Protein AF-A0A7S2D6M0-F1 (afdb_monomer_lite)

Structure (mmCIF, N/CA/C/O backbone):
data_AF-A0A7S2D6M0-F1
#
_entry.id   AF-A0A7S2D6M0-F1
#
loop_
_atom_site.group_PDB
_atom_site.id
_atom_site.type_symbol
_atom_site.label_atom_id
_atom_site.label_alt_id
_atom_site.label_comp_id
_atom_site.label_asym_id
_atom_site.label_entity_id
_atom_site.label_seq_id
_atom_site.pdbx_PDB_ins_code
_atom_site.Cartn_x
_atom_site.Cartn_y
_atom_site.Cartn_z
_atom_site.occupancy
_atom_site.B_iso_or_equiv
_atom_site.auth_seq_id
_atom_site.auth_comp_id
_atom_site.auth_asym_id
_atom_site.auth_atom_id
_atom_site.pdbx_PDB_model_num
ATOM 1 N N . VAL A 1 1 ? -6.792 -0.858 10.163 1.00 93.75 1 VAL A N 1
ATOM 2 C CA . VAL A 1 1 ? -6.101 -0.594 8.885 1.00 93.75 1 VAL A CA 1
ATOM 3 C C . VAL A 1 1 ? -4.799 0.081 9.226 1.00 93.75 1 VAL A C 1
ATOM 5 O O . VAL A 1 1 ? -4.820 1.117 9.888 1.00 93.75 1 VAL A O 1
ATOM 8 N N . GLY A 1 2 ? -3.689 -0.556 8.880 1.00 95.31 2 GLY A N 1
ATOM 9 C CA . GLY A 1 2 ? -2.364 -0.013 9.145 1.00 95.31 2 GLY A CA 1
ATOM 10 C C . GLY A 1 2 ? -1.979 1.046 8.118 1.00 95.31 2 GLY A C 1
ATOM 11 O O . GLY A 1 2 ? -2.491 1.047 7.005 1.00 95.31 2 GLY A O 1
ATOM 12 N N . PHE A 1 3 ? -1.081 1.947 8.491 1.00 94.38 3 PHE A N 1
ATOM 13 C CA . PHE A 1 3 ? -0.338 2.790 7.562 1.00 94.38 3 PHE A CA 1
ATOM 14 C C . PHE A 1 3 ? 1.136 2.735 7.963 1.00 94.38 3 PHE A C 1
ATOM 16 O O . PHE A 1 3 ? 1.528 3.276 9.001 1.00 94.38 3 PHE A O 1
ATOM 23 N N . MET A 1 4 ? 1.959 2.068 7.153 1.00 92.44 4 MET A N 1
ATOM 24 C CA . MET A 1 4 ? 3.391 1.956 7.416 1.00 92.44 4 MET A CA 1
ATOM 25 C C . MET A 1 4 ? 4.133 3.194 6.903 1.00 92.44 4 MET A C 1
ATOM 27 O O . MET A 1 4 ? 4.376 3.374 5.706 1.00 92.44 4 MET A O 1
ATOM 31 N N . GLY A 1 5 ? 4.517 4.064 7.829 1.00 88.44 5 GLY A N 1
ATOM 32 C CA . GLY A 1 5 ? 5.241 5.285 7.527 1.00 88.44 5 GLY A CA 1
ATOM 33 C C . GLY A 1 5 ? 4.850 6.438 8.431 1.00 88.44 5 GLY A C 1
ATOM 34 O O . GLY A 1 5 ? 4.045 6.324 9.353 1.00 88.44 5 GLY A O 1
ATOM 35 N N . SER A 1 6 ? 5.450 7.590 8.157 1.00 87.19 6 SER A N 1
ATOM 36 C CA . SER A 1 6 ? 5.159 8.798 8.908 1.00 87.19 6 SER A CA 1
ATOM 37 C C . SER A 1 6 ? 4.080 9.644 8.241 1.00 87.19 6 SER A C 1
ATOM 39 O O . SER A 1 6 ? 4.094 9.828 7.025 1.00 87.19 6 SER A O 1
ATOM 41 N N . THR A 1 7 ? 3.169 10.179 9.051 1.00 88.75 7 THR A N 1
ATOM 42 C CA . THR A 1 7 ? 2.060 11.033 8.611 1.00 88.75 7 THR A CA 1
ATOM 43 C C . THR A 1 7 ? 2.418 12.522 8.584 1.00 88.75 7 THR A C 1
ATOM 45 O O . THR A 1 7 ? 1.693 13.294 7.978 1.00 88.75 7 THR A O 1
ATOM 48 N N . HIS A 1 8 ? 3.548 12.945 9.166 1.00 85.50 8 HIS A N 1
ATOM 49 C CA . HIS A 1 8 ? 3.907 14.371 9.296 1.00 85.50 8 HIS A CA 1
ATOM 50 C C . HIS A 1 8 ? 4.099 15.125 7.968 1.00 85.50 8 HIS A C 1
ATOM 52 O O . HIS A 1 8 ? 3.976 16.342 7.944 1.00 85.50 8 HIS A O 1
ATOM 58 N N . LEU A 1 9 ? 4.414 14.418 6.877 1.00 82.38 9 LEU A N 1
ATOM 59 C CA . LEU A 1 9 ? 4.552 14.997 5.531 1.00 82.38 9 LEU A CA 1
ATOM 60 C C . LEU A 1 9 ? 3.282 14.829 4.690 1.00 82.38 9 LEU A C 1
ATOM 62 O O . LEU A 1 9 ? 3.336 14.984 3.471 1.00 82.38 9 LEU A O 1
ATOM 66 N N . ARG A 1 10 ? 2.171 14.415 5.306 1.00 84.31 10 ARG A N 1
ATOM 67 C CA . ARG A 1 10 ? 0.899 14.215 4.613 1.00 84.31 10 ARG A CA 1
ATOM 68 C C . ARG A 1 10 ? 0.015 15.451 4.795 1.00 84.31 10 ARG A C 1
ATOM 70 O O . ARG A 1 10 ? 0.084 16.074 5.855 1.00 84.31 10 ARG A O 1
ATOM 77 N N . PRO A 1 11 ? -0.806 15.804 3.793 1.00 83.06 11 PRO A N 1
ATOM 78 C CA . PRO A 1 11 ? -1.744 16.916 3.916 1.00 83.06 11 PRO A CA 1
ATOM 79 C C . PRO A 1 11 ? -2.668 16.725 5.125 1.00 83.06 11 PRO A C 1
ATOM 81 O O . PRO A 1 11 ? -3.227 15.641 5.308 1.00 83.06 11 PRO A O 1
ATOM 84 N N . SER A 1 12 ? -2.835 17.761 5.952 1.00 86.12 12 SER A N 1
ATOM 85 C CA . SER A 1 12 ? -3.625 17.675 7.189 1.00 86.12 12 SER A CA 1
ATOM 86 C C . SE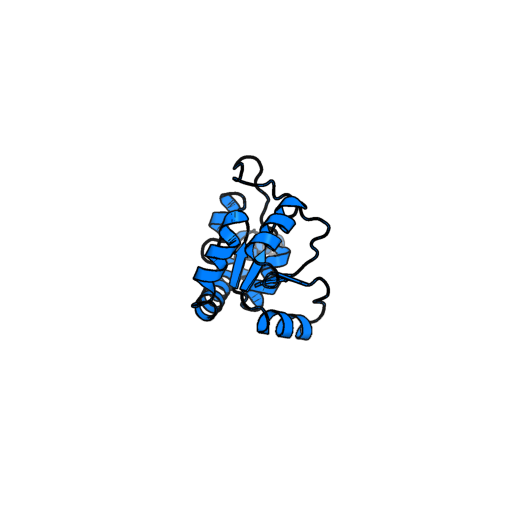R A 1 12 ? -5.070 17.275 6.914 1.00 86.12 12 SER A C 1
ATOM 88 O O . SER A 1 12 ? -5.589 16.374 7.553 1.00 86.12 12 SER A O 1
ATOM 90 N N . ASN A 1 13 ? -5.672 17.838 5.873 1.00 83.44 13 ASN A N 1
ATOM 91 C CA . ASN A 1 13 ? -7.048 17.554 5.482 1.00 83.44 13 ASN A CA 1
ATOM 92 C C . ASN A 1 13 ? -7.277 16.080 5.074 1.00 83.44 13 ASN A C 1
ATOM 94 O O . ASN A 1 13 ? -8.376 15.553 5.248 1.00 83.44 13 ASN A O 1
ATOM 98 N N . VAL A 1 14 ? -6.254 15.396 4.543 1.00 86.12 14 VAL A N 1
ATOM 99 C CA . VAL A 1 14 ? -6.319 13.954 4.250 1.00 86.12 14 VAL A CA 1
ATOM 100 C C . VAL A 1 14 ? -6.329 13.168 5.557 1.00 86.12 14 VAL A C 1
ATOM 102 O O . VAL A 1 14 ? -7.119 12.240 5.711 1.00 86.12 14 VAL A O 1
ATOM 105 N N . LEU A 1 15 ? -5.479 13.555 6.510 1.00 89.44 15 LEU A N 1
ATOM 106 C CA . LEU A 1 15 ? -5.430 12.933 7.832 1.00 89.44 15 LEU A CA 1
ATOM 107 C C . LEU A 1 15 ? -6.724 13.162 8.618 1.00 89.44 15 LEU A C 1
ATOM 109 O O . LEU A 1 15 ? -7.209 12.217 9.231 1.00 89.44 15 LEU A O 1
ATOM 113 N N . ASP A 1 16 ? -7.298 14.363 8.546 1.00 89.88 16 ASP A N 1
ATOM 114 C CA . ASP A 1 16 ? -8.572 14.710 9.181 1.00 89.88 16 ASP A CA 1
ATOM 115 C C . ASP A 1 16 ? -9.705 13.856 8.602 1.00 89.88 16 ASP A C 1
ATOM 117 O O . ASP A 1 16 ? -10.431 13.198 9.341 1.00 89.88 16 ASP A O 1
ATOM 121 N N . THR A 1 17 ? -9.774 13.742 7.270 1.00 89.62 17 THR A N 1
ATOM 122 C CA . THR A 1 17 ? -10.766 12.881 6.607 1.00 89.62 17 THR A CA 1
ATOM 123 C C . THR A 1 17 ? -10.606 11.420 7.037 1.00 89.62 17 THR A C 1
ATOM 125 O O . THR A 1 17 ? -11.585 10.753 7.360 1.00 89.62 17 THR A O 1
ATOM 128 N N . LEU A 1 18 ? -9.377 10.896 7.088 1.00 90.31 18 LEU A N 1
ATOM 129 C CA . LEU A 1 18 ? -9.130 9.524 7.545 1.00 90.31 18 LEU A CA 1
ATOM 130 C C . LEU A 1 18 ? -9.491 9.330 9.021 1.00 90.31 18 LEU A C 1
ATOM 132 O O . LEU A 1 18 ? -10.020 8.276 9.378 1.00 90.31 18 LEU A O 1
ATOM 136 N N . ALA A 1 19 ? -9.226 10.323 9.870 1.00 91.38 19 ALA A N 1
ATOM 137 C CA . ALA A 1 19 ? -9.604 10.301 11.276 1.00 91.38 19 ALA A CA 1
ATOM 138 C C . ALA A 1 19 ? -11.131 10.290 11.440 1.00 91.38 19 ALA A C 1
ATOM 140 O O . ALA A 1 19 ? -11.642 9.474 12.203 1.00 91.38 19 ALA A O 1
ATOM 141 N N . ASP A 1 20 ? -11.860 11.094 10.667 1.00 92.56 20 ASP A N 1
ATOM 142 C CA . ASP A 1 20 ? -13.327 11.113 10.670 1.00 92.56 20 ASP A CA 1
ATOM 143 C C . ASP A 1 20 ? -13.918 9.783 10.181 1.00 92.56 20 ASP A C 1
ATOM 145 O O . ASP A 1 20 ? -14.901 9.271 10.723 1.00 92.56 20 ASP A O 1
ATOM 149 N N . GLN A 1 21 ? -13.305 9.186 9.159 1.00 92.25 21 GLN A N 1
ATOM 150 C CA . GLN A 1 21 ? -13.803 7.965 8.533 1.00 92.25 21 GLN A CA 1
ATOM 151 C C . GLN A 1 21 ? -13.493 6.690 9.313 1.00 92.25 21 GLN A C 1
ATOM 153 O O . GLN A 1 21 ? -14.325 5.780 9.395 1.00 92.25 21 GLN A O 1
ATOM 158 N N . LEU A 1 22 ? -12.273 6.584 9.830 1.00 92.88 22 LEU A N 1
ATOM 159 C CA . LEU A 1 22 ? -11.747 5.355 10.414 1.00 92.88 22 LEU A CA 1
ATOM 160 C C . LEU A 1 22 ? -11.569 5.466 11.929 1.00 92.88 22 LEU A C 1
ATOM 162 O O . LEU A 1 22 ? -11.557 4.435 12.606 1.00 92.88 22 LEU A O 1
ATOM 166 N N . GLY A 1 23 ? -11.438 6.675 12.476 1.00 92.12 23 GLY A N 1
ATOM 167 C CA . GLY A 1 23 ? -11.184 6.913 13.893 1.00 92.12 23 GLY A CA 1
ATOM 168 C C . GLY A 1 23 ? -10.005 6.086 14.400 1.00 92.12 23 GLY A C 1
ATOM 169 O O . GLY A 1 23 ? -8.944 6.014 13.780 1.00 92.12 23 GLY A O 1
ATOM 170 N N . SER A 1 24 ? -10.225 5.364 15.498 1.00 91.19 24 SER A N 1
ATOM 171 C CA . SER A 1 24 ? -9.233 4.456 16.086 1.00 91.19 24 SER A CA 1
ATOM 172 C C . SER A 1 24 ? -8.879 3.247 15.208 1.00 91.19 24 SER A C 1
ATOM 174 O O . SER A 1 24 ? -7.944 2.514 15.530 1.00 91.19 24 SER A O 1
ATOM 176 N N . ARG A 1 25 ? -9.581 2.999 14.093 1.00 91.62 25 ARG A N 1
ATOM 177 C CA . ARG A 1 25 ? -9.239 1.916 13.155 1.00 91.62 25 ARG A CA 1
ATOM 178 C C . ARG A 1 25 ? -8.063 2.279 12.248 1.00 91.62 25 ARG A C 1
ATOM 180 O O . ARG A 1 25 ? -7.513 1.365 11.628 1.00 91.62 25 ARG A O 1
ATOM 187 N N . PHE A 1 26 ? -7.683 3.554 12.147 1.00 94.19 26 PHE A N 1
ATOM 188 C CA . PHE A 1 26 ? -6.487 3.989 11.426 1.00 94.19 26 PHE A CA 1
ATOM 189 C C . PHE A 1 26 ? -5.263 3.927 12.345 1.00 94.19 26 PHE A C 1
ATOM 191 O O . PHE A 1 26 ? -5.224 4.577 13.385 1.00 94.19 26 PHE A O 1
ATOM 198 N N . GLN A 1 27 ? -4.277 3.106 11.982 1.00 94.62 27 GLN A N 1
ATOM 199 C CA . GLN A 1 27 ? -3.157 2.744 12.857 1.00 94.62 27 GLN A CA 1
ATOM 200 C C . GLN A 1 27 ? -1.815 3.048 12.176 1.00 94.62 27 GLN A C 1
ATOM 202 O O . GLN A 1 27 ? -1.180 2.138 11.630 1.00 94.62 27 GLN A O 1
ATOM 207 N N . PRO A 1 28 ? -1.377 4.323 12.151 1.00 92.25 28 PRO A N 1
ATOM 208 C CA . PRO A 1 28 ? -0.101 4.697 11.559 1.00 92.25 28 PRO A CA 1
ATOM 209 C C . PRO A 1 28 ? 1.065 4.210 12.424 1.00 92.25 28 PRO A C 1
ATOM 211 O O . PRO A 1 28 ? 1.063 4.383 13.643 1.00 92.25 28 PRO A O 1
ATOM 214 N N . ASN A 1 29 ? 2.091 3.635 11.800 1.00 89.12 29 ASN A N 1
ATOM 215 C CA . ASN A 1 29 ? 3.288 3.182 12.500 1.00 89.12 29 ASN A CA 1
ATOM 216 C C . 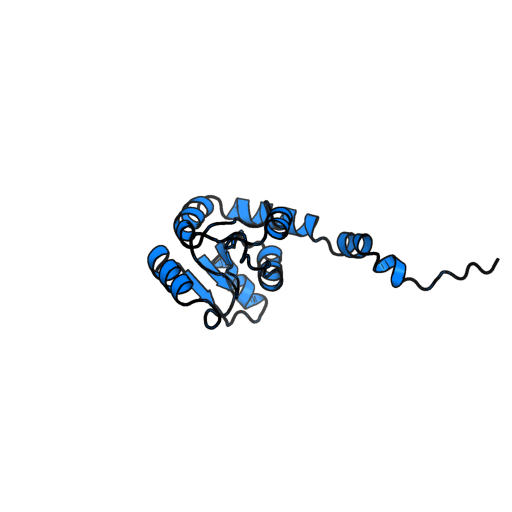ASN A 1 29 ? 4.559 3.589 11.749 1.00 89.12 29 ASN A C 1
ATOM 218 O O . ASN A 1 29 ? 4.760 3.243 10.585 1.00 89.12 29 ASN A O 1
ATOM 222 N N . ARG A 1 30 ? 5.434 4.322 12.446 1.00 85.25 30 ARG A N 1
ATOM 223 C CA . ARG A 1 30 ? 6.726 4.807 11.932 1.00 85.25 30 ARG A CA 1
ATOM 224 C C . ARG A 1 30 ? 7.929 4.005 12.433 1.00 85.25 30 ARG A C 1
ATOM 226 O O . ARG A 1 30 ? 9.050 4.355 12.086 1.00 85.25 30 ARG A O 1
ATOM 233 N N . THR A 1 31 ? 7.720 3.013 13.298 1.00 83.56 31 THR A N 1
ATOM 234 C CA . THR A 1 31 ? 8.788 2.303 14.022 1.00 83.56 31 THR A CA 1
ATOM 235 C C . THR A 1 31 ? 8.907 0.828 13.649 1.00 83.56 31 THR A C 1
ATOM 237 O O . THR A 1 31 ? 9.361 0.016 14.451 1.00 83.56 31 THR A O 1
ATOM 240 N N . VAL A 1 32 ? 8.508 0.471 12.431 1.00 86.81 32 VAL A N 1
ATOM 241 C CA . VAL A 1 32 ? 8.646 -0.886 11.896 1.00 86.81 32 VAL A CA 1
ATOM 242 C C . VAL A 1 32 ? 10.024 -1.017 11.240 1.00 86.81 32 VAL A C 1
ATOM 244 O O . VAL A 1 32 ? 10.177 -0.751 10.052 1.00 86.81 32 VAL A O 1
ATOM 247 N N . TRP A 1 33 ? 11.041 -1.350 12.040 1.00 87.44 33 TRP A N 1
ATOM 248 C CA . TRP A 1 33 ? 12.454 -1.343 11.614 1.00 87.44 33 TRP A CA 1
ATOM 249 C C . TRP A 1 33 ? 13.117 -2.725 11.549 1.00 87.44 33 TRP A C 1
ATOM 251 O O . TRP A 1 33 ? 14.283 -2.819 11.178 1.00 87.44 33 TRP A O 1
ATOM 261 N N . SER A 1 34 ? 12.409 -3.790 11.924 1.00 91.12 34 SER A N 1
ATOM 262 C CA . SER A 1 34 ? 12.907 -5.167 11.861 1.00 91.12 34 SER A CA 1
ATOM 263 C C . SER A 1 34 ? 11.885 -6.083 11.202 1.00 91.12 34 SER A C 1
ATOM 265 O O . SER A 1 34 ? 10.688 -5.792 11.224 1.00 91.12 34 SER A O 1
ATOM 267 N N . ASP A 1 35 ? 12.353 -7.209 10.667 1.00 89.88 35 ASP A N 1
ATOM 268 C CA . ASP A 1 35 ? 11.490 -8.214 10.036 1.00 89.88 35 ASP A CA 1
ATOM 269 C C . ASP A 1 35 ? 10.424 -8.734 11.007 1.00 89.88 35 ASP A C 1
ATOM 271 O O . ASP A 1 35 ? 9.255 -8.859 10.653 1.00 89.88 35 ASP A O 1
ATOM 275 N N . GLU A 1 36 ? 10.802 -8.962 12.267 1.00 92.19 36 GLU A N 1
ATOM 276 C CA . GLU A 1 36 ? 9.869 -9.410 13.301 1.00 92.19 36 GLU A CA 1
ATOM 277 C C . GLU A 1 36 ? 8.825 -8.336 13.636 1.00 92.19 36 GLU A C 1
ATOM 279 O O . GLU A 1 36 ? 7.638 -8.642 13.736 1.00 92.19 36 GLU A O 1
ATOM 284 N N . ALA A 1 37 ? 9.233 -7.067 13.748 1.00 92.56 37 ALA A N 1
ATOM 285 C CA . ALA A 1 37 ? 8.292 -5.972 13.972 1.00 92.56 37 ALA A CA 1
ATOM 286 C C . ALA A 1 37 ? 7.340 -5.797 12.779 1.00 92.56 37 ALA A C 1
ATOM 288 O O . ALA A 1 37 ? 6.161 -5.501 12.972 1.00 92.56 37 ALA A O 1
ATOM 289 N N . LEU A 1 38 ? 7.835 -5.996 11.553 1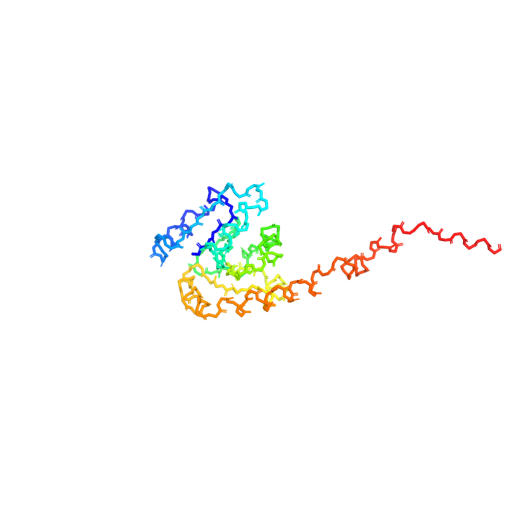.00 91.94 38 LEU A N 1
ATOM 290 C CA . LEU A 1 38 ? 7.024 -5.951 10.339 1.00 91.94 38 LEU A CA 1
ATOM 291 C C . LEU A 1 38 ? 5.997 -7.076 10.326 1.00 91.94 38 LEU A C 1
ATOM 293 O O . LEU A 1 38 ? 4.817 -6.815 10.101 1.00 91.94 38 LEU A O 1
ATOM 297 N N . ARG A 1 39 ? 6.425 -8.302 10.628 1.00 92.31 39 ARG A N 1
ATOM 298 C CA . ARG A 1 39 ? 5.541 -9.463 10.721 1.00 92.31 39 ARG A CA 1
ATOM 299 C C . ARG A 1 39 ? 4.430 -9.235 11.743 1.00 92.31 39 ARG A C 1
ATOM 301 O O . ARG A 1 39 ? 3.262 -9.322 11.384 1.00 92.31 39 ARG A O 1
ATOM 308 N N . GLN A 1 40 ? 4.780 -8.853 12.971 1.00 94.25 40 GLN A N 1
ATOM 309 C CA . GLN A 1 40 ? 3.804 -8.567 14.030 1.00 94.25 40 GLN A CA 1
ATOM 310 C C . GLN A 1 40 ? 2.836 -7.445 13.635 1.00 94.25 40 GLN A C 1
ATOM 312 O O . GLN A 1 40 ? 1.632 -7.531 13.881 1.00 94.25 40 GLN A O 1
ATOM 317 N N . TYR A 1 41 ? 3.346 -6.390 12.996 1.00 94.94 41 TYR A N 1
ATOM 318 C CA . TYR A 1 41 ? 2.519 -5.280 12.540 1.00 94.94 41 TYR A CA 1
ATOM 319 C C . TYR A 1 41 ? 1.520 -5.707 11.457 1.00 94.94 41 TYR A C 1
ATOM 321 O O . TYR A 1 41 ? 0.357 -5.307 11.508 1.00 94.94 41 TYR A O 1
ATOM 329 N N . LEU A 1 42 ? 1.943 -6.530 10.497 1.00 95.06 42 LEU A N 1
ATOM 330 C CA . LEU A 1 42 ? 1.080 -7.022 9.422 1.00 95.06 42 LEU A CA 1
ATOM 331 C C . LEU A 1 42 ? 0.103 -8.107 9.888 1.00 95.06 42 LEU A C 1
ATOM 333 O O . LEU A 1 42 ? -1.010 -8.162 9.376 1.00 95.06 42 LEU A O 1
ATOM 337 N N . GLU A 1 43 ? 0.466 -8.913 10.886 1.00 94.44 43 GLU A N 1
ATOM 338 C CA . GLU A 1 43 ? -0.458 -9.840 11.551 1.00 94.44 43 GLU A CA 1
ATOM 339 C C . GLU A 1 43 ? -1.575 -9.079 12.282 1.00 94.44 43 GLU A C 1
ATOM 341 O O . GLU A 1 43 ? -2.747 -9.437 12.178 1.00 94.44 43 GLU A O 1
ATOM 346 N N . ALA A 1 44 ? -1.235 -7.985 12.973 1.00 95.50 44 ALA A N 1
ATOM 347 C CA . ALA A 1 44 ? -2.219 -7.132 13.641 1.00 95.50 44 ALA A CA 1
ATOM 348 C C . ALA A 1 44 ? -3.066 -6.309 12.651 1.00 95.50 44 ALA A C 1
ATOM 350 O O . ALA A 1 44 ? -4.239 -6.021 12.908 1.00 95.50 44 ALA A O 1
ATOM 351 N N . PHE A 1 45 ? -2.480 -5.914 11.518 1.00 96.50 45 PHE A N 1
ATOM 352 C CA . PHE A 1 45 ? -3.107 -5.049 10.521 1.00 96.50 45 PHE A CA 1
ATOM 353 C C . PHE A 1 45 ? -2.893 -5.591 9.097 1.00 96.50 45 PHE A C 1
ATOM 355 O O . PHE A 1 45 ? -2.125 -5.015 8.328 1.00 96.50 45 PHE A O 1
ATOM 362 N N . PRO A 1 46 ? -3.599 -6.655 8.684 1.00 96.19 46 PRO A N 1
ATOM 363 C CA . PRO A 1 46 ? -3.393 -7.266 7.364 1.00 96.19 46 PRO A CA 1
ATOM 364 C C . PRO A 1 46 ? -3.853 -6.365 6.205 1.00 96.19 46 PRO A C 1
ATOM 366 O O . PRO A 1 46 ? -3.328 -6.450 5.094 1.00 96.19 46 PRO A O 1
ATOM 369 N N . LEU A 1 47 ? -4.806 -5.463 6.477 1.00 97.50 47 LEU A N 1
ATOM 370 C CA . LEU A 1 47 ? -5.188 -4.367 5.586 1.00 97.50 47 LEU A CA 1
ATOM 371 C C . LEU A 1 47 ? -4.320 -3.139 5.845 1.00 97.50 47 LEU A C 1
ATOM 373 O O . LEU A 1 47 ? -4.348 -2.567 6.944 1.00 97.50 47 LEU A O 1
ATOM 377 N N . GLN A 1 48 ? -3.620 -2.706 4.807 1.00 97.19 48 GLN A N 1
ATOM 378 C CA . GLN A 1 48 ? -2.731 -1.555 4.809 1.00 97.19 48 GLN A CA 1
ATOM 379 C C . GLN A 1 48 ? -3.288 -0.462 3.905 1.00 97.19 48 GLN A C 1
ATOM 381 O O . GLN A 1 48 ? -3.802 -0.729 2.822 1.00 97.19 48 GLN A O 1
ATOM 386 N N . PHE A 1 49 ? -3.174 0.775 4.358 1.00 94.94 49 PHE A N 1
ATOM 387 C CA . PHE A 1 49 ? -3.484 1.957 3.583 1.00 94.94 49 PHE A CA 1
ATOM 388 C C . PHE A 1 49 ? -2.189 2.589 3.088 1.00 94.94 49 PHE A C 1
ATOM 390 O O . PHE A 1 49 ? -1.207 2.679 3.827 1.00 94.94 49 PHE A O 1
ATOM 397 N N . ASN A 1 50 ? -2.203 3.056 1.850 1.00 93.38 50 ASN A N 1
ATOM 398 C CA . ASN A 1 50 ? -1.130 3.809 1.240 1.00 93.38 50 ASN A CA 1
ATOM 399 C C . ASN A 1 50 ? -1.675 5.151 0.740 1.00 93.38 50 ASN A C 1
ATOM 401 O O . ASN A 1 50 ? -2.718 5.220 0.101 1.00 93.38 50 ASN A O 1
ATOM 405 N N . MET A 1 51 ? -0.952 6.223 1.039 1.00 89.81 51 MET A N 1
ATOM 406 C CA . MET A 1 51 ? -1.249 7.569 0.550 1.00 89.81 51 MET A CA 1
ATOM 407 C C . MET A 1 51 ? 0.047 8.227 0.116 1.00 89.81 51 MET A C 1
ATOM 409 O O . MET A 1 51 ? 1.087 7.920 0.698 1.00 89.81 51 MET A O 1
ATOM 413 N N . HIS A 1 52 ? -0.004 9.147 -0.842 1.00 87.12 52 HIS A N 1
ATOM 414 C CA . HIS A 1 52 ? 1.200 9.730 -1.440 1.00 87.12 52 HIS A CA 1
ATOM 415 C C . HIS A 1 52 ? 1.501 11.130 -0.901 1.00 87.12 52 HIS A C 1
ATOM 417 O O . HIS A 1 52 ? 0.626 11.827 -0.393 1.00 87.12 52 HIS A O 1
ATOM 423 N N . GLN A 1 53 ? 2.761 11.564 -0.966 1.00 81.94 53 GLN A N 1
ATOM 424 C CA . GLN A 1 53 ? 3.199 12.835 -0.369 1.00 81.94 53 GLN A CA 1
ATOM 425 C C . GLN A 1 53 ? 2.565 14.041 -1.056 1.00 81.94 53 GLN A C 1
ATOM 427 O O . GLN A 1 53 ? 2.229 15.018 -0.398 1.00 81.94 53 GLN A O 1
ATOM 432 N N . LYS A 1 54 ? 2.397 13.954 -2.375 1.00 74.38 54 LYS A N 1
ATOM 433 C CA . LYS A 1 54 ? 1.791 14.997 -3.204 1.00 74.38 54 LYS A CA 1
ATOM 434 C C . LYS A 1 54 ? 0.319 14.718 -3.495 1.00 74.38 54 LYS A C 1
ATOM 436 O O . LYS A 1 54 ? -0.164 15.106 -4.546 1.00 74.38 54 LYS A O 1
ATOM 441 N N . GLN A 1 55 ? -0.376 14.001 -2.611 1.00 70.75 55 GLN A N 1
ATOM 442 C CA . GLN A 1 55 ? -1.814 13.826 -2.769 1.00 70.75 55 GLN A CA 1
ATOM 443 C C . GLN A 1 55 ? -2.479 15.204 -2.668 1.00 70.75 55 GLN A C 1
ATOM 445 O O . GLN A 1 55 ? -2.572 15.757 -1.573 1.00 70.75 55 GLN A O 1
ATOM 450 N N . THR A 1 56 ? -2.917 15.772 -3.786 1.00 63.88 56 THR A N 1
ATOM 451 C CA . THR A 1 56 ? -3.867 16.881 -3.761 1.00 63.88 56 THR A CA 1
ATOM 452 C C . THR A 1 56 ? -5.274 16.283 -3.682 1.00 63.88 56 THR A C 1
ATOM 454 O O . THR A 1 56 ? -5.550 15.188 -4.175 1.00 63.88 56 THR A O 1
ATOM 457 N N . CYS A 1 57 ? -6.123 16.903 -2.876 1.00 67.44 57 CYS A N 1
ATOM 458 C CA . CYS A 1 57 ? -7.369 16.342 -2.347 1.00 67.44 57 CYS A CA 1
ATOM 459 C C . CYS A 1 57 ? -8.599 17.080 -2.898 1.00 67.44 57 CYS A C 1
ATOM 461 O O . CYS A 1 57 ? -8.460 18.211 -3.351 1.00 67.44 57 CYS A O 1
ATOM 463 N N . CYS A 1 58 ? -9.828 16.690 -2.548 1.00 67.75 58 CYS A N 1
ATOM 464 C CA . CYS A 1 58 ? -10.647 15.589 -3.071 1.00 67.75 58 CYS A CA 1
ATOM 465 C C . CYS A 1 58 ? -12.004 16.256 -3.429 1.00 67.75 58 CYS A C 1
ATOM 467 O O . CYS A 1 58 ? -12.512 17.006 -2.590 1.00 67.75 58 CYS A O 1
ATOM 469 N N . PRO A 1 59 ? -12.613 16.029 -4.604 1.00 55.75 59 PRO A N 1
ATOM 470 C CA . PRO A 1 59 ? -12.285 14.998 -5.579 1.00 55.75 59 PRO A CA 1
ATOM 471 C C . PRO A 1 59 ? -10.950 15.250 -6.272 1.00 55.75 59 PRO A C 1
ATOM 473 O O . PRO A 1 59 ? -10.442 16.368 -6.312 1.00 55.75 59 PRO A O 1
ATOM 476 N N . HIS A 1 60 ? -10.362 14.157 -6.7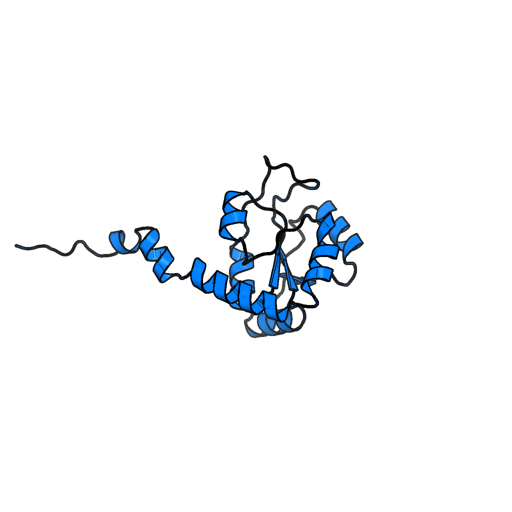26 1.00 63.88 60 HIS A N 1
ATOM 477 C CA . HIS A 1 60 ? -9.096 14.127 -7.423 1.00 63.88 60 HIS A CA 1
ATOM 478 C C . HIS A 1 60 ? -9.125 14.978 -8.704 1.00 63.88 60 HIS A C 1
ATOM 480 O O . HIS A 1 60 ? -10.057 14.869 -9.500 1.00 63.88 60 HIS A O 1
ATOM 486 N N . ASP A 1 61 ? -8.095 15.804 -8.910 1.00 63.09 61 ASP A N 1
ATOM 487 C CA . ASP A 1 61 ? -7.802 16.394 -10.216 1.00 63.09 61 ASP A CA 1
ATOM 488 C C . ASP A 1 61 ? -6.824 15.469 -10.958 1.00 63.09 61 ASP A C 1
ATOM 490 O O . ASP A 1 61 ? -5.681 15.284 -10.530 1.00 63.09 61 ASP A O 1
ATOM 494 N N . GLU A 1 62 ? -7.271 14.885 -12.075 1.00 61.78 62 GLU A N 1
ATOM 495 C CA . GLU A 1 62 ? -6.461 14.002 -12.929 1.00 61.78 62 GLU A CA 1
ATOM 496 C C . GLU A 1 62 ? -5.202 14.689 -13.499 1.00 61.78 62 GLU A C 1
ATOM 498 O O . GLU A 1 62 ? -4.318 14.021 -14.037 1.00 61.78 62 GLU A O 1
ATOM 503 N N . SER A 1 63 ? -5.088 16.017 -13.397 1.00 59.06 63 SER A N 1
ATOM 504 C CA . SER A 1 63 ? -3.897 16.772 -13.800 1.00 59.06 63 SER A CA 1
ATOM 505 C C . SER A 1 63 ? -2.818 16.876 -12.710 1.00 59.06 63 SER A C 1
ATOM 507 O O . SER A 1 63 ? -1.661 17.165 -13.025 1.00 59.06 63 SER A O 1
ATOM 509 N N . GLU A 1 64 ? -3.144 16.567 -11.450 1.00 64.06 64 GLU A N 1
ATOM 510 C CA . GLU A 1 64 ? -2.250 16.698 -10.286 1.00 64.06 64 GLU A CA 1
ATOM 511 C C . GLU A 1 64 ? -1.910 15.352 -9.628 1.00 64.06 64 GLU A C 1
ATOM 513 O O . GLU A 1 64 ? -1.703 15.243 -8.415 1.00 64.06 64 GLU A O 1
ATOM 518 N N . VAL A 1 65 ? -1.859 14.277 -10.413 1.00 66.81 65 VAL A N 1
ATOM 519 C CA . VAL A 1 65 ? -1.794 12.942 -9.822 1.00 66.81 65 VAL A CA 1
ATOM 520 C C . VAL A 1 65 ? -0.420 12.589 -9.271 1.00 66.81 65 VAL A C 1
ATOM 522 O O . VAL A 1 65 ? 0.602 12.645 -9.960 1.00 66.81 65 VAL A O 1
ATOM 525 N N . ALA A 1 66 ? -0.405 12.157 -8.010 1.00 77.94 66 ALA A N 1
ATOM 526 C CA . ALA A 1 66 ? 0.791 11.641 -7.376 1.00 77.94 66 ALA A CA 1
ATOM 527 C C . ALA A 1 66 ? 1.277 10.360 -8.076 1.00 77.94 66 ALA A C 1
ATOM 529 O O . ALA A 1 66 ? 0.495 9.478 -8.437 1.00 77.94 66 ALA A O 1
ATOM 530 N N . ALA A 1 67 ? 2.595 10.253 -8.234 1.00 85.50 67 ALA A N 1
ATOM 531 C CA . ALA A 1 67 ? 3.226 9.004 -8.632 1.00 85.50 67 ALA A CA 1
ATOM 532 C C . ALA A 1 67 ? 3.077 7.964 -7.517 1.00 85.50 67 ALA A C 1
ATOM 534 O O . ALA A 1 67 ? 3.100 8.306 -6.329 1.00 85.50 67 ALA A O 1
ATOM 535 N N . MET A 1 68 ? 2.989 6.693 -7.898 1.00 90.12 68 MET A N 1
ATOM 536 C CA . MET A 1 68 ? 2.928 5.601 -6.938 1.00 90.12 68 MET A CA 1
ATOM 537 C C . MET A 1 68 ? 4.202 5.538 -6.084 1.00 90.12 68 MET A C 1
ATOM 539 O O . MET A 1 68 ? 5.304 5.310 -6.586 1.00 90.12 68 MET A O 1
ATOM 543 N N . GLU A 1 69 ? 4.052 5.638 -4.762 1.00 90.06 69 GLU A N 1
ATOM 544 C CA . GLU A 1 69 ? 5.129 5.407 -3.790 1.00 90.06 69 GLU A CA 1
ATOM 545 C C . GLU A 1 69 ? 5.463 3.904 -3.639 1.00 90.06 69 GLU A C 1
ATOM 547 O O . GLU A 1 69 ? 5.325 3.301 -2.571 1.00 90.06 69 GLU A O 1
ATOM 552 N N . ALA A 1 70 ? 5.943 3.282 -4.721 1.00 88.94 70 ALA A N 1
ATOM 553 C CA . ALA A 1 70 ? 6.218 1.843 -4.818 1.00 88.94 70 ALA A CA 1
ATOM 554 C C . ALA A 1 70 ? 7.178 1.310 -3.736 1.00 88.94 70 ALA A C 1
ATOM 556 O O . ALA A 1 70 ? 7.070 0.157 -3.322 1.00 88.94 70 ALA A O 1
ATOM 557 N N . PHE A 1 71 ? 8.087 2.153 -3.235 1.00 88.19 71 PHE A N 1
ATOM 558 C CA . PHE A 1 71 ? 9.022 1.796 -2.164 1.00 88.19 71 PHE A CA 1
ATOM 559 C C . PHE A 1 71 ? 8.321 1.451 -0.842 1.00 88.19 71 PHE A C 1
ATOM 561 O O . PHE A 1 71 ? 8.845 0.648 -0.074 1.00 88.19 71 PHE A O 1
ATOM 568 N N . ARG A 1 72 ? 7.137 2.024 -0.571 1.00 88.44 72 ARG A N 1
ATOM 569 C CA . ARG A 1 72 ? 6.307 1.635 0.581 1.00 88.44 72 ARG A CA 1
ATOM 570 C C . ARG A 1 72 ? 5.552 0.345 0.310 1.00 88.44 72 ARG A C 1
ATOM 572 O O . ARG A 1 72 ? 5.398 -0.469 1.212 1.00 88.44 72 ARG A O 1
ATOM 579 N N . LEU A 1 73 ? 5.095 0.152 -0.924 1.00 93.56 73 LEU A N 1
ATOM 580 C CA . LEU A 1 73 ? 4.284 -1.002 -1.296 1.00 93.56 73 LEU A CA 1
ATOM 581 C C . LEU A 1 73 ? 5.079 -2.301 -1.359 1.00 93.56 73 LEU A C 1
ATOM 583 O O . LEU A 1 73 ? 4.586 -3.329 -0.907 1.00 93.56 73 LEU A O 1
ATOM 587 N N . ALA A 1 74 ? 6.302 -2.267 -1.884 1.00 92.88 74 ALA A N 1
ATOM 588 C CA . ALA A 1 74 ? 7.128 -3.458 -2.058 1.00 92.88 74 ALA A CA 1
ATOM 589 C C . ALA A 1 74 ? 7.302 -4.294 -0.770 1.00 92.88 74 ALA A C 1
ATOM 591 O O . ALA A 1 74 ? 7.009 -5.493 -0.817 1.00 92.88 74 ALA A O 1
ATOM 592 N N . PRO A 1 75 ? 7.707 -3.727 0.388 1.00 92.56 75 PRO A N 1
ATOM 593 C CA . PRO A 1 75 ? 7.810 -4.503 1.625 1.00 92.56 75 PRO A CA 1
ATOM 594 C C . PRO A 1 75 ? 6.452 -5.014 2.124 1.00 92.56 75 PRO A C 1
ATOM 596 O O . PRO A 1 75 ? 6.378 -6.138 2.614 1.00 92.56 75 PRO A O 1
A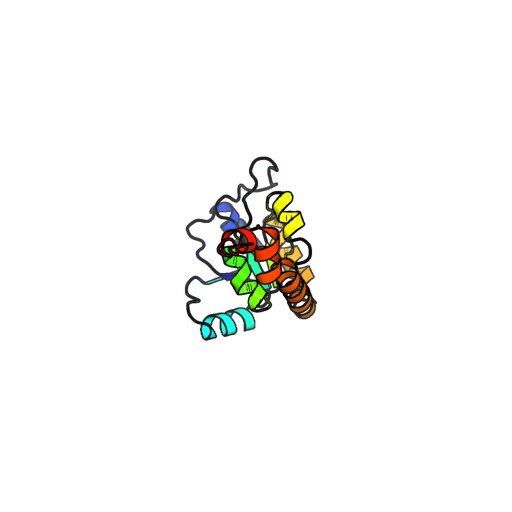TOM 599 N N . LEU A 1 76 ? 5.372 -4.244 1.961 1.00 95.25 76 LEU A N 1
ATOM 600 C CA . LEU A 1 76 ? 4.023 -4.661 2.361 1.00 95.25 76 LEU A CA 1
ATOM 601 C C . LEU A 1 76 ? 3.544 -5.859 1.532 1.00 95.25 76 LEU A C 1
ATOM 603 O O . LEU A 1 76 ? 3.131 -6.878 2.079 1.00 95.25 76 LEU A O 1
ATOM 607 N N . LEU A 1 77 ? 3.648 -5.763 0.208 1.00 96.00 77 LEU A N 1
ATOM 608 C CA . LEU A 1 77 ? 3.168 -6.780 -0.725 1.00 96.00 77 LEU A CA 1
ATOM 609 C C . LEU A 1 77 ? 4.029 -8.038 -0.699 1.00 96.00 77 LEU A C 1
ATOM 611 O O . LEU A 1 77 ? 3.486 -9.137 -0.756 1.00 96.00 77 LEU A O 1
ATOM 615 N N . THR A 1 78 ? 5.348 -7.906 -0.529 1.00 94.75 78 THR A N 1
ATOM 616 C CA . THR A 1 78 ? 6.247 -9.060 -0.325 1.00 94.75 78 THR A CA 1
ATOM 617 C C . THR A 1 78 ? 5.847 -9.865 0.912 1.00 94.75 78 THR A C 1
ATOM 619 O O . THR A 1 78 ? 5.941 -11.091 0.910 1.00 94.75 78 THR A O 1
ATOM 622 N N . ASN A 1 79 ? 5.325 -9.186 1.936 1.00 95.38 79 ASN A N 1
ATOM 623 C CA . ASN A 1 79 ? 4.798 -9.790 3.158 1.00 95.38 79 ASN A CA 1
ATOM 624 C C . ASN A 1 79 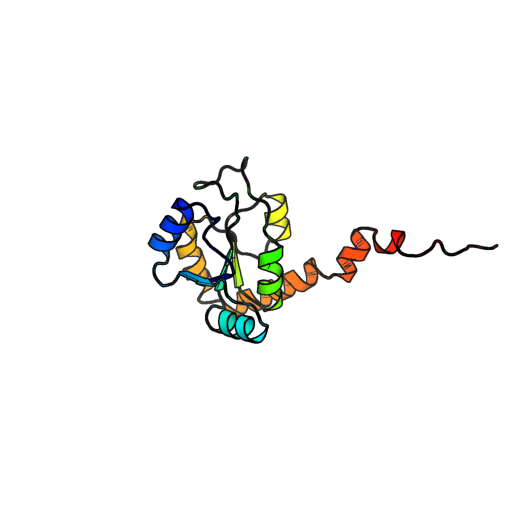? 3.273 -9.996 3.121 1.00 95.38 79 ASN A C 1
ATOM 626 O O . ASN A 1 79 ? 2.632 -10.107 4.163 1.00 95.38 79 ASN A O 1
ATOM 630 N N . LYS A 1 80 ? 2.692 -10.085 1.917 1.00 96.44 80 LYS A N 1
ATOM 631 C CA . LYS A 1 80 ? 1.279 -10.408 1.678 1.00 96.44 80 LYS A CA 1
ATOM 632 C C . LYS A 1 80 ? 0.299 -9.467 2.383 1.00 96.44 80 LYS A C 1
ATOM 634 O O . LYS A 1 80 ? -0.739 -9.912 2.850 1.00 96.44 80 LYS A O 1
ATOM 639 N N . ALA A 1 81 ? 0.587 -8.176 2.492 1.00 97.00 81 ALA A N 1
ATOM 640 C CA . ALA A 1 81 ? -0.431 -7.217 2.910 1.00 97.00 81 ALA A CA 1
ATOM 641 C C . ALA A 1 81 ? -1.502 -7.050 1.818 1.00 97.00 81 ALA A C 1
ATOM 643 O O . ALA A 1 81 ? -1.182 -7.047 0.629 1.00 97.00 81 ALA A O 1
ATOM 644 N N . CYS A 1 82 ? -2.756 -6.841 2.218 1.00 97.88 82 CYS A N 1
ATOM 645 C CA . CYS A 1 82 ? -3.793 -6.347 1.316 1.00 97.88 82 CYS A CA 1
ATOM 646 C C . CYS A 1 82 ? -3.765 -4.816 1.348 1.00 97.88 82 CYS A C 1
ATOM 648 O O . CYS A 1 82 ? -3.880 -4.222 2.423 1.00 97.88 82 CYS A O 1
ATOM 650 N N . VAL A 1 83 ? -3.581 -4.172 0.196 1.00 97.94 83 VAL A N 1
ATOM 651 C CA . VAL A 1 83 ? -3.312 -2.730 0.137 1.00 97.94 83 VAL A CA 1
ATOM 652 C C . VAL A 1 83 ? -4.479 -1.974 -0.485 1.00 97.94 83 VAL A C 1
ATOM 654 O O . VAL A 1 83 ? -4.898 -2.268 -1.604 1.00 97.94 83 VAL A O 1
ATOM 657 N N . ILE A 1 84 ? -4.930 -0.939 0.218 1.00 96.69 84 ILE A N 1
ATOM 658 C CA . ILE A 1 84 ? -5.753 0.142 -0.320 1.00 96.69 84 ILE A CA 1
ATOM 659 C C . ILE A 1 84 ? -4.830 1.335 -0.560 1.00 96.69 84 ILE A C 1
ATOM 661 O O . ILE A 1 84 ? -4.092 1.718 0.344 1.00 96.69 84 ILE A O 1
ATOM 665 N N . SER A 1 85 ? -4.850 1.926 -1.748 1.00 94.44 85 SER A N 1
ATOM 666 C CA . SER A 1 85 ? -4.092 3.140 -2.044 1.00 94.44 85 SER A CA 1
ATOM 667 C C . SER A 1 85 ? -5.021 4.257 -2.474 1.00 94.44 85 SER A C 1
ATOM 669 O O . SER A 1 85 ? -5.995 4.031 -3.188 1.00 94.44 85 SER A O 1
ATOM 671 N N . THR A 1 86 ? -4.661 5.482 -2.119 1.00 91.50 86 THR A N 1
ATOM 672 C CA . THR A 1 86 ? -5.209 6.653 -2.798 1.00 91.50 86 THR A CA 1
ATOM 673 C C . THR A 1 86 ? -4.866 6.625 -4.297 1.00 91.50 86 THR A C 1
ATOM 675 O O . THR A 1 86 ? -3.877 5.972 -4.679 1.00 91.50 86 THR A O 1
ATOM 678 N N . PRO A 1 87 ? -5.656 7.306 -5.154 1.00 89.62 87 PRO A N 1
ATOM 679 C CA . PRO A 1 87 ? -5.443 7.311 -6.597 1.00 89.62 87 PRO A CA 1
ATOM 680 C C . PRO A 1 87 ? -4.058 7.828 -6.990 1.00 89.62 87 PRO A C 1
ATOM 682 O O . PRO A 1 87 ? -3.478 8.685 -6.314 1.00 89.62 87 PRO A O 1
ATOM 685 N N . VAL A 1 88 ? -3.553 7.273 -8.091 1.00 88.06 88 VAL A N 1
ATOM 686 C CA . VAL A 1 88 ? -2.266 7.577 -8.735 1.00 88.06 88 VAL A CA 1
ATOM 687 C C . VAL A 1 88 ? -2.481 7.778 -10.229 1.00 88.06 88 VAL A C 1
ATOM 689 O O . VAL A 1 88 ? -3.562 7.480 -10.739 1.00 88.06 88 VAL A O 1
ATOM 692 N N . ALA A 1 89 ? -1.457 8.268 -10.934 1.00 87.62 89 ALA A N 1
ATOM 693 C CA . ALA A 1 89 ? -1.546 8.521 -12.367 1.00 87.62 89 ALA A CA 1
ATOM 694 C C . ALA A 1 89 ? -2.004 7.254 -13.107 1.00 87.62 89 ALA A C 1
ATOM 696 O O . ALA A 1 89 ? -1.592 6.152 -12.746 1.00 87.62 89 ALA A O 1
ATOM 697 N N . GLU A 1 90 ? -2.805 7.394 -14.167 1.00 87.62 90 GLU A N 1
ATOM 698 C CA . GLU A 1 90 ? -3.437 6.248 -14.846 1.00 87.62 90 GLU A CA 1
ATOM 699 C C . GLU A 1 90 ? -2.422 5.175 -15.279 1.00 87.62 90 GLU A C 1
ATOM 701 O O . GLU A 1 90 ? -2.647 3.978 -15.116 1.00 87.62 90 GLU A O 1
ATOM 706 N N . LYS A 1 91 ? -1.237 5.599 -15.734 1.00 89.06 91 LYS A N 1
ATOM 707 C CA . LYS A 1 91 ? -0.128 4.690 -16.054 1.00 89.06 91 LYS A CA 1
ATOM 708 C C . LYS A 1 91 ? 0.261 3.795 -14.869 1.00 89.06 91 LYS A C 1
ATOM 710 O O . LYS A 1 91 ? 0.481 2.598 -15.053 1.00 89.06 91 LYS A O 1
ATOM 715 N N . ASP A 1 92 ? 0.363 4.369 -13.674 1.00 90.69 92 ASP A N 1
ATOM 716 C CA . ASP A 1 92 ? 0.666 3.620 -12.457 1.00 90.69 92 ASP A CA 1
ATOM 717 C C . ASP A 1 92 ? -0.546 2.776 -12.050 1.00 90.69 92 ASP A C 1
ATOM 719 O O . ASP A 1 92 ? -0.393 1.602 -11.725 1.00 90.69 92 ASP A O 1
ATOM 723 N N . LYS A 1 93 ? -1.764 3.313 -12.139 1.00 90.69 93 LYS A N 1
ATOM 724 C CA . LYS A 1 93 ? -2.988 2.574 -11.811 1.00 90.69 93 LYS A CA 1
ATOM 725 C C . LYS A 1 93 ? -3.085 1.264 -12.596 1.00 90.69 93 LYS A C 1
ATOM 727 O O . LYS A 1 93 ? -3.258 0.211 -11.986 1.00 90.69 93 LYS A O 1
ATOM 732 N N . LEU A 1 94 ? -2.859 1.310 -13.911 1.00 92.62 94 LEU A N 1
ATOM 733 C CA . LEU A 1 94 ? -2.807 0.128 -14.780 1.00 92.62 94 LEU A CA 1
ATOM 734 C C . LEU A 1 94 ? -1.674 -0.830 -14.386 1.00 92.62 94 LEU A C 1
ATOM 736 O O . LEU A 1 94 ? -1.853 -2.046 -14.341 1.00 92.62 94 LEU A O 1
ATOM 740 N N . MET A 1 95 ? -0.496 -0.298 -14.045 1.00 92.06 95 MET A N 1
ATOM 741 C CA . MET A 1 95 ? 0.635 -1.115 -13.599 1.00 92.06 95 MET A CA 1
ATOM 742 C C . MET A 1 95 ? 0.357 -1.845 -12.277 1.00 92.06 95 MET A C 1
ATOM 744 O O . MET A 1 95 ? 0.888 -2.935 -12.060 1.00 92.06 95 MET A O 1
ATOM 748 N N . TRP A 1 96 ? -0.467 -1.279 -11.400 1.00 95.25 96 TRP A N 1
ATOM 749 C CA . TRP A 1 96 ? -0.782 -1.817 -10.072 1.00 95.25 96 TRP A CA 1
ATOM 750 C C . TRP A 1 96 ? -2.167 -2.473 -9.990 1.00 95.25 96 TRP A C 1
ATOM 752 O O . TRP A 1 96 ? -2.548 -2.982 -8.935 1.00 95.25 96 TRP A O 1
ATOM 762 N N . GLU A 1 97 ? -2.889 -2.541 -11.108 1.00 95.00 97 GLU A N 1
ATOM 763 C CA . GLU A 1 97 ? -4.225 -3.124 -11.192 1.00 95.00 97 GLU A CA 1
ATOM 764 C C . GLU A 1 97 ? -4.233 -4.582 -10.708 1.00 95.00 97 GLU A C 1
ATOM 766 O O . GLU A 1 97 ? -3.381 -5.395 -11.091 1.00 95.00 97 GLU A O 1
ATOM 771 N N . GLY A 1 98 ? -5.182 -4.896 -9.825 1.00 95.06 98 GLY A N 1
ATOM 772 C CA . GLY A 1 98 ? -5.329 -6.206 -9.188 1.00 95.06 98 GLY A CA 1
ATOM 773 C C . GLY A 1 98 ? -4.336 -6.491 -8.054 1.00 95.06 98 GLY A C 1
ATOM 774 O O . GLY A 1 98 ? -4.555 -7.422 -7.290 1.00 95.06 98 GLY A O 1
ATOM 775 N N . ILE A 1 99 ? -3.269 -5.698 -7.910 1.00 97.62 99 ILE A N 1
ATOM 776 C CA . ILE A 1 99 ? -2.325 -5.790 -6.782 1.00 97.62 99 ILE A CA 1
ATOM 777 C C . ILE A 1 99 ? -2.766 -4.861 -5.645 1.00 97.62 99 ILE A C 1
ATOM 779 O O . ILE A 1 99 ? -2.623 -5.191 -4.470 1.00 97.62 99 ILE A O 1
ATOM 783 N N . VAL A 1 100 ? -3.284 -3.685 -6.002 1.00 97.25 100 VAL A N 1
ATOM 784 C CA . VAL A 1 100 ? -3.693 -2.630 -5.071 1.00 97.25 100 VAL A CA 1
ATOM 785 C C . VAL A 1 100 ? -5.132 -2.224 -5.364 1.00 97.25 100 VAL A C 1
ATOM 787 O O . VAL A 1 100 ? -5.532 -2.110 -6.523 1.00 97.25 100 VAL A O 1
ATOM 790 N N . HIS A 1 101 ? -5.903 -1.969 -4.310 1.00 96.94 101 HIS A N 1
ATOM 791 C CA . HIS A 1 101 ? -7.249 -1.420 -4.412 1.00 96.94 101 HIS A CA 1
ATOM 792 C C . HIS A 1 101 ? -7.192 0.104 -4.341 1.00 96.94 101 HIS A C 1
ATOM 794 O O . HIS A 1 101 ? -6.828 0.667 -3.312 1.00 96.94 101 HIS A O 1
ATOM 800 N N . PHE A 1 102 ? -7.539 0.778 -5.432 1.00 94.25 102 PHE A N 1
ATOM 801 C CA . PHE A 1 102 ? -7.585 2.236 -5.460 1.00 94.25 102 PHE A CA 1
ATOM 802 C C . PHE A 1 102 ? -8.922 2.748 -4.928 1.00 94.25 102 PHE A C 1
ATOM 804 O O . PHE A 1 102 ? -9.968 2.251 -5.339 1.00 94.25 102 PHE A O 1
ATOM 811 N N . ALA A 1 103 ? -8.881 3.729 -4.029 1.00 92.75 103 ALA A N 1
ATOM 812 C CA . ALA A 1 103 ? -10.064 4.390 -3.487 1.00 92.75 103 ALA A CA 1
ATOM 813 C C . ALA A 1 103 ? -9.743 5.846 -3.149 1.00 92.75 103 ALA A C 1
ATOM 815 O O . ALA A 1 103 ? -8.650 6.129 -2.644 1.00 92.75 103 ALA A O 1
ATOM 816 N N . GLU A 1 104 ? -10.685 6.760 -3.385 1.00 90.75 104 GLU A N 1
ATOM 817 C CA . GLU A 1 104 ? -10.559 8.130 -2.887 1.00 90.75 104 GLU A CA 1
ATOM 818 C C . GLU A 1 104 ? -10.442 8.142 -1.361 1.00 90.75 104 GLU A C 1
ATOM 820 O O . GLU A 1 104 ? -10.924 7.242 -0.666 1.00 90.75 104 GLU A O 1
ATOM 825 N N . VAL A 1 105 ? -9.848 9.200 -0.801 1.00 89.38 105 VAL A N 1
ATOM 826 C CA . VAL A 1 105 ? -9.724 9.324 0.662 1.00 89.38 105 VAL A CA 1
ATOM 827 C C . VAL A 1 105 ? -11.105 9.242 1.324 1.00 89.38 105 VAL A C 1
ATOM 829 O O . VAL A 1 105 ? -11.259 8.528 2.313 1.00 89.38 105 VAL A O 1
ATOM 832 N N . SER A 1 106 ? -12.119 9.873 0.724 1.00 89.81 106 SER A N 1
ATOM 833 C CA . SER A 1 106 ? -13.522 9.834 1.157 1.00 89.81 106 SER A CA 1
ATOM 834 C C . SER A 1 106 ? -14.221 8.482 0.967 1.00 89.81 106 SER A C 1
ATOM 836 O O . SER A 1 106 ? -15.332 8.294 1.456 1.00 89.81 106 SER A O 1
ATOM 838 N N . GLU A 1 107 ? -13.612 7.529 0.274 1.00 92.81 107 GLU A N 1
ATOM 839 C CA . GLU A 1 107 ? -14.159 6.186 0.044 1.00 92.81 107 GLU A CA 1
ATOM 840 C C . GLU A 1 107 ? -13.404 5.124 0.852 1.00 92.81 107 GLU A C 1
ATOM 842 O O . GLU A 1 107 ? -13.776 3.949 0.857 1.00 92.81 107 GLU A O 1
ATOM 847 N N . THR A 1 108 ? -12.362 5.527 1.589 1.00 92.56 108 THR A N 1
ATOM 848 C CA . THR A 1 108 ? -11.479 4.608 2.314 1.00 92.56 108 THR A CA 1
ATOM 849 C C . THR A 1 108 ? -12.260 3.726 3.280 1.00 92.56 108 THR A C 1
ATOM 851 O O . THR A 1 108 ? -12.035 2.517 3.320 1.00 92.56 108 THR A O 1
ATOM 854 N N . LYS A 1 109 ? -13.211 4.286 4.041 1.00 95.38 109 LYS A N 1
ATOM 855 C CA . LYS A 1 109 ? -14.054 3.488 4.948 1.00 95.38 109 LYS A CA 1
ATOM 856 C C . LYS A 1 109 ? -14.797 2.373 4.212 1.00 95.38 109 LYS A C 1
ATOM 858 O O . LYS A 1 109 ? -14.767 1.228 4.659 1.00 95.38 109 LYS A O 1
ATOM 863 N N . GLN A 1 110 ? -15.423 2.699 3.084 1.00 96.44 110 GLN A N 1
ATOM 864 C CA . GLN A 1 110 ? -16.174 1.738 2.283 1.00 96.44 110 GLN A CA 1
ATOM 865 C C . GLN A 1 110 ? -15.251 0.664 1.697 1.00 96.44 110 GLN A C 1
ATOM 867 O O . GLN A 1 110 ? -15.567 -0.523 1.774 1.00 96.44 110 GLN A O 1
ATOM 872 N N . ALA A 1 111 ? -14.085 1.054 1.174 1.00 96.25 111 ALA A N 1
ATOM 873 C CA . ALA A 1 111 ? -13.088 0.118 0.656 1.00 96.25 111 ALA A CA 1
ATOM 874 C C . ALA A 1 111 ? -12.619 -0.866 1.741 1.00 96.25 111 ALA A C 1
ATOM 876 O O . ALA A 1 111 ? -12.537 -2.073 1.511 1.00 96.25 111 ALA A O 1
ATOM 877 N N . VAL A 1 112 ? -12.378 -0.369 2.955 1.00 96.31 112 VAL A N 1
ATOM 878 C CA . VAL A 1 112 ? -12.005 -1.190 4.114 1.00 96.31 112 VAL A CA 1
ATOM 879 C C . VAL A 1 112 ? -13.117 -2.166 4.486 1.00 96.31 112 VAL A C 1
ATOM 881 O O . VAL A 1 112 ? -12.841 -3.340 4.720 1.00 96.31 112 VAL A O 1
ATOM 884 N N . GLU A 1 113 ? -14.363 -1.701 4.557 1.00 96.88 113 GLU A N 1
ATOM 885 C CA . GLU A 1 113 ? -15.521 -2.538 4.892 1.00 96.88 113 GLU A CA 1
ATOM 886 C C . GLU A 1 113 ? -15.783 -3.612 3.831 1.00 96.88 113 GLU A C 1
ATOM 888 O O . GLU A 1 113 ? -16.120 -4.741 4.183 1.00 96.88 113 GLU A O 1
ATOM 893 N N . SER A 1 114 ? -15.546 -3.303 2.555 1.00 97.00 114 SER A N 1
ATOM 894 C CA . SER A 1 114 ? -15.666 -4.264 1.457 1.00 97.00 114 SER A CA 1
ATOM 895 C C . SER A 1 114 ? -14.549 -5.309 1.449 1.00 97.00 114 SER A C 1
ATOM 897 O O . SER A 1 114 ? -14.796 -6.455 1.079 1.00 97.00 114 SER A O 1
ATOM 899 N N . LEU A 1 115 ? -13.319 -4.933 1.808 1.00 97.19 115 LEU A N 1
ATOM 900 C CA . LEU A 1 115 ? -12.161 -5.830 1.730 1.00 97.19 115 LEU A CA 1
ATOM 901 C C . LEU A 1 115 ? -11.949 -6.658 2.994 1.00 97.19 115 LEU A C 1
ATOM 903 O O . LEU A 1 115 ? -11.428 -7.767 2.899 1.00 97.19 115 LEU A O 1
ATOM 907 N N . ALA A 1 116 ? -12.357 -6.164 4.165 1.00 96.31 116 ALA A N 1
ATOM 908 C CA . ALA A 1 116 ? -12.140 -6.854 5.437 1.00 96.31 116 ALA A CA 1
ATOM 909 C C . ALA A 1 116 ? -12.662 -8.307 5.470 1.00 96.31 116 ALA A C 1
ATOM 911 O O . ALA A 1 116 ? -11.914 -9.165 5.936 1.00 96.31 116 ALA A O 1
ATOM 912 N N . PRO A 1 117 ? -13.859 -8.638 4.941 1.00 97.81 117 PRO A N 1
ATOM 913 C CA . PRO A 1 117 ? -14.353 -10.019 4.925 1.00 97.81 117 PRO A CA 1
ATOM 914 C C . PRO A 1 117 ? -13.560 -10.967 4.015 1.00 97.81 117 PRO A C 1
ATOM 916 O O . PRO A 1 117 ? -13.675 -12.180 4.145 1.00 97.81 117 PRO A O 1
ATOM 919 N N . GLN A 1 118 ? -12.782 -10.426 3.076 1.00 97.25 118 GLN A N 1
ATOM 920 C CA . GLN A 1 118 ? -12.048 -11.174 2.052 1.00 97.25 118 GLN A CA 1
ATOM 921 C C . GLN A 1 118 ? -10.547 -10.860 2.070 1.00 97.25 118 GLN A C 1
ATOM 923 O O . GLN A 1 118 ? -9.863 -11.017 1.055 1.00 97.25 118 GLN A O 1
ATOM 928 N N . VAL A 1 119 ? -10.032 -10.405 3.218 1.00 97.06 119 VAL A N 1
ATOM 929 C CA . VAL A 1 119 ? -8.644 -9.958 3.347 1.00 97.06 119 VAL A CA 1
ATOM 930 C C . VAL A 1 119 ? -7.669 -11.067 2.962 1.00 97.06 119 VAL A C 1
ATOM 932 O O . VAL A 1 119 ? -6.806 -10.822 2.129 1.00 97.06 119 VAL A O 1
ATOM 935 N N . ASP A 1 120 ? -7.879 -12.299 3.429 1.00 97.50 120 ASP A N 1
ATOM 936 C CA . ASP A 1 120 ? -7.007 -13.442 3.127 1.00 97.50 120 ASP A CA 1
ATOM 937 C C . ASP A 1 120 ? -6.890 -13.690 1.618 1.00 97.50 120 ASP A C 1
ATOM 939 O O . ASP A 1 120 ? -5.805 -13.927 1.081 1.00 97.50 120 ASP A O 1
ATOM 943 N N . ARG A 1 121 ? -8.019 -13.583 0.907 1.00 97.88 121 ARG A N 1
ATOM 944 C CA . ARG A 1 121 ? -8.061 -13.725 -0.549 1.00 97.88 121 ARG A CA 1
ATOM 945 C C . ARG A 1 121 ? -7.280 -12.602 -1.227 1.00 97.88 121 ARG A C 1
ATOM 947 O O . ARG A 1 121 ? -6.431 -12.891 -2.068 1.00 97.88 121 ARG A O 1
ATOM 954 N N . CYS A 1 122 ? -7.519 -11.353 -0.824 1.00 98.00 122 CYS A N 1
ATOM 955 C CA . CYS A 1 122 ? -6.778 -10.195 -1.325 1.00 98.00 122 CYS A CA 1
ATOM 956 C C . CYS A 1 122 ? -5.265 -10.355 -1.111 1.00 98.00 122 CYS A C 1
ATOM 958 O O . CYS A 1 122 ? -4.491 -10.148 -2.038 1.00 98.00 122 CYS A O 1
ATOM 960 N N . GLN A 1 123 ? -4.834 -10.782 0.080 1.00 97.62 123 GLN A N 1
ATOM 961 C CA . GLN A 1 123 ? -3.422 -10.983 0.412 1.00 97.62 123 GLN A CA 1
ATOM 962 C C . GLN A 1 123 ? -2.747 -11.998 -0.517 1.00 97.62 123 GLN A C 1
ATOM 964 O O . GLN A 1 123 ? -1.633 -11.769 -0.995 1.00 97.62 123 GLN A O 1
ATOM 969 N N . VAL A 1 124 ? -3.416 -13.123 -0.786 1.00 97.81 124 VAL A N 1
ATOM 970 C CA . VAL A 1 124 ? -2.891 -14.166 -1.674 1.00 97.81 124 VAL A CA 1
ATOM 971 C C . VAL A 1 124 ? -2.850 -13.680 -3.122 1.00 97.81 124 VAL A C 1
ATOM 973 O O . VAL A 1 124 ? -1.808 -13.802 -3.766 1.00 97.81 124 VAL A O 1
ATOM 976 N N . GLU A 1 125 ? -3.948 -13.121 -3.631 1.00 98.00 125 GLU A N 1
ATOM 977 C CA . GLU A 1 125 ? -4.048 -12.659 -5.021 1.00 98.00 125 GLU A CA 1
ATOM 978 C C . GLU A 1 125 ? -3.060 -11.517 -5.305 1.00 98.00 125 GLU A C 1
ATOM 980 O O . GLU A 1 125 ? -2.277 -11.604 -6.258 1.00 98.00 125 GLU A O 1
ATOM 985 N N . ALA A 1 126 ? -3.010 -10.504 -4.433 1.00 97.62 126 ALA A N 1
ATOM 986 C CA . ALA A 1 126 ? -2.099 -9.370 -4.557 1.00 97.62 126 ALA A CA 1
ATOM 987 C C . ALA A 1 126 ? -0.631 -9.812 -4.527 1.00 97.62 126 ALA A C 1
ATOM 989 O O . ALA A 1 126 ? 0.160 -9.363 -5.356 1.00 97.62 126 ALA A O 1
ATOM 990 N N . PHE A 1 127 ? -0.261 -10.735 -3.630 1.00 97.69 127 PHE A N 1
ATOM 991 C CA . PHE A 1 127 ? 1.101 -11.269 -3.562 1.00 97.69 127 PHE A CA 1
ATOM 992 C C . PHE A 1 127 ? 1.507 -12.003 -4.844 1.00 97.69 127 PHE A C 1
ATOM 994 O O . PHE A 1 127 ? 2.604 -11.778 -5.358 1.00 97.69 127 PHE A O 1
ATOM 1001 N N . GLN A 1 128 ? 0.643 -12.874 -5.376 1.00 97.69 128 GLN A N 1
ATOM 1002 C CA . GLN A 1 128 ? 0.966 -13.633 -6.589 1.00 97.69 128 GLN A CA 1
ATOM 1003 C C . GLN A 1 128 ? 1.115 -12.715 -7.803 1.00 97.69 128 GLN A C 1
ATOM 1005 O O . GLN A 1 128 ? 2.073 -12.852 -8.570 1.00 97.69 128 GLN A O 1
ATOM 1010 N N . LEU A 1 129 ? 0.212 -11.742 -7.949 1.00 97.56 129 LEU A N 1
ATOM 1011 C CA . LEU A 1 129 ? 0.292 -10.748 -9.015 1.00 97.56 129 LEU A CA 1
ATOM 1012 C C . LEU A 1 129 ? 1.528 -9.860 -8.864 1.00 97.56 129 LEU A C 1
ATOM 1014 O O . LEU A 1 129 ? 2.229 -9.638 -9.849 1.00 97.56 129 LEU A O 1
ATOM 1018 N N . PHE A 1 130 ? 1.841 -9.408 -7.647 1.00 96.94 130 PHE A N 1
ATOM 1019 C CA . PHE A 1 130 ? 3.041 -8.622 -7.369 1.00 96.94 130 PHE A CA 1
ATOM 1020 C C . PHE A 1 130 ? 4.308 -9.392 -7.741 1.00 96.94 130 PHE A C 1
ATOM 1022 O O . PHE A 1 130 ? 5.119 -8.895 -8.522 1.00 96.94 130 PHE A O 1
ATOM 1029 N N . LYS A 1 131 ? 4.437 -10.636 -7.267 1.00 95.81 131 LYS A N 1
ATOM 1030 C CA . LYS A 1 131 ? 5.580 -11.502 -7.570 1.00 95.81 131 LYS A CA 1
ATOM 1031 C C . LYS A 1 131 ? 5.734 -11.745 -9.072 1.00 95.81 131 LYS A C 1
ATOM 1033 O O . LYS A 1 131 ? 6.841 -11.681 -9.585 1.00 95.81 131 LYS A O 1
ATOM 1038 N N . SER A 1 132 ? 4.639 -12.015 -9.782 1.00 94.81 132 SER A N 1
ATOM 1039 C CA . SER A 1 132 ? 4.678 -12.252 -11.229 1.00 94.81 132 SER A CA 1
ATOM 1040 C C . SER A 1 132 ? 4.999 -10.983 -12.025 1.00 94.81 132 SER A C 1
ATOM 1042 O O . SER A 1 132 ? 5.763 -11.024 -12.994 1.00 94.81 132 SER A O 1
ATOM 1044 N N . ARG A 1 133 ? 4.415 -9.841 -11.641 1.00 93.38 133 ARG A N 1
ATOM 1045 C CA . ARG A 1 133 ? 4.537 -8.587 -12.390 1.00 93.38 133 ARG A CA 1
ATOM 1046 C C . ARG A 1 133 ? 5.880 -7.897 -12.153 1.00 93.38 133 ARG A C 1
ATOM 1048 O O . ARG A 1 133 ? 6.444 -7.336 -13.095 1.00 93.38 133 ARG A O 1
ATOM 1055 N N . PHE A 1 134 ? 6.402 -7.983 -10.937 1.00 92.38 134 PHE A N 1
ATOM 1056 C CA . PHE A 1 134 ? 7.661 -7.364 -10.532 1.00 92.38 134 PHE A CA 1
ATOM 1057 C C . PHE A 1 134 ? 8.774 -8.389 -10.295 1.00 92.38 134 PHE A C 1
ATOM 1059 O O . PHE A 1 134 ? 9.677 -8.151 -9.497 1.00 92.38 134 PHE A O 1
ATOM 1066 N N . ASP A 1 135 ? 8.720 -9.519 -11.005 1.00 92.56 135 ASP A N 1
ATOM 1067 C CA . ASP A 1 135 ? 9.797 -10.503 -11.011 1.00 92.56 135 ASP A CA 1
ATOM 1068 C C . ASP A 1 135 ? 11.129 -9.842 -11.437 1.00 92.56 135 ASP A C 1
ATOM 1070 O O . ASP A 1 135 ? 11.208 -9.305 -12.551 1.00 92.56 135 ASP A O 1
ATOM 1074 N N . PRO A 1 136 ? 12.169 -9.841 -10.578 1.00 87.19 136 PRO A N 1
ATOM 1075 C CA . PRO A 1 136 ? 13.401 -9.111 -10.854 1.00 87.19 136 PRO A CA 1
ATOM 1076 C C . PRO A 1 136 ? 14.109 -9.575 -12.124 1.00 87.19 136 PRO A C 1
ATOM 1078 O O . PRO A 1 136 ? 14.603 -8.740 -12.875 1.00 87.19 136 PRO A O 1
ATOM 1081 N N . GLU A 1 137 ? 14.136 -10.880 -12.406 1.00 87.25 137 GLU A N 1
ATOM 1082 C CA . GLU A 1 137 ? 14.785 -11.402 -13.611 1.00 87.25 137 GLU A CA 1
ATOM 1083 C C . GLU A 1 137 ? 14.086 -10.873 -14.865 1.00 87.25 137 GLU A C 1
ATOM 1085 O O . GLU A 1 137 ? 14.733 -10.344 -15.775 1.00 87.25 137 GLU A O 1
ATOM 1090 N N . ARG A 1 138 ? 12.752 -10.948 -14.890 1.00 89.44 138 ARG A N 1
ATOM 1091 C CA . ARG A 1 138 ? 11.943 -10.422 -15.989 1.00 89.44 138 ARG A CA 1
ATOM 1092 C C . ARG A 1 138 ? 12.166 -8.926 -16.195 1.00 89.44 138 ARG A C 1
ATOM 1094 O O . ARG A 1 138 ? 12.316 -8.488 -17.335 1.00 89.44 138 ARG A O 1
ATOM 1101 N N . LEU A 1 139 ? 12.196 -8.148 -15.113 1.00 88.62 139 LEU A N 1
ATOM 1102 C CA . LEU A 1 139 ? 12.416 -6.701 -15.170 1.00 88.62 139 LEU A CA 1
ATOM 1103 C C . LEU A 1 139 ? 13.823 -6.347 -15.668 1.00 88.62 139 LEU A C 1
ATOM 1105 O O . LEU A 1 139 ? 13.964 -5.443 -16.489 1.00 88.62 139 LEU A O 1
ATOM 1109 N N . LEU A 1 140 ? 14.852 -7.068 -15.215 1.00 87.75 140 LEU A N 1
ATOM 1110 C CA . LEU A 1 140 ? 16.239 -6.859 -15.640 1.00 87.75 140 LEU A CA 1
ATOM 1111 C C . LEU A 1 140 ? 16.461 -7.225 -17.113 1.00 87.75 140 LEU A C 1
ATOM 1113 O O . LEU A 1 140 ? 17.231 -6.557 -17.802 1.00 87.75 140 LEU A O 1
ATOM 1117 N N . ARG A 1 141 ? 15.774 -8.258 -17.615 1.00 86.00 141 ARG A N 1
ATOM 1118 C CA . ARG A 1 141 ? 15.762 -8.585 -19.050 1.00 86.00 141 ARG A CA 1
ATOM 1119 C C . ARG A 1 141 ? 15.053 -7.498 -19.857 1.00 86.00 141 ARG A C 1
ATOM 1121 O O . ARG A 1 141 ? 15.602 -7.009 -20.835 1.00 86.00 141 ARG A O 1
ATOM 1128 N N . ALA A 1 142 ? 13.856 -7.088 -19.437 1.00 87.00 142 ALA A N 1
ATOM 1129 C CA . ALA A 1 142 ? 13.048 -6.112 -20.168 1.00 87.00 142 ALA A CA 1
ATOM 1130 C C . ALA A 1 142 ? 13.677 -4.708 -20.231 1.00 87.00 142 ALA A C 1
ATOM 1132 O O . ALA A 1 142 ? 13.397 -3.958 -21.162 1.00 87.00 142 ALA A O 1
ATOM 1133 N N . SER A 1 143 ? 14.516 -4.344 -19.259 1.00 88.62 143 SER A N 1
ATOM 1134 C CA . SER A 1 143 ? 15.201 -3.048 -19.238 1.00 88.62 143 SER A CA 1
ATOM 1135 C C . SER A 1 143 ? 16.449 -2.981 -20.126 1.00 88.62 143 SER A C 1
ATOM 1137 O O . SER A 1 143 ? 17.033 -1.906 -20.242 1.00 88.62 143 SER A O 1
ATOM 1139 N N . GLY A 1 144 ? 16.889 -4.098 -20.724 1.00 85.38 144 GLY A N 1
ATOM 1140 C CA . GLY A 1 144 ? 18.157 -4.178 -21.468 1.00 85.38 144 GLY A CA 1
ATOM 1141 C C . GLY A 1 144 ? 19.401 -4.086 -20.574 1.00 85.38 144 GLY A C 1
ATOM 1142 O O . GLY A 1 144 ? 20.532 -3.992 -21.056 1.00 85.38 144 GLY A O 1
ATOM 1143 N N . PHE A 1 145 ? 19.214 -4.118 -19.252 1.00 87.25 145 PHE A N 1
ATOM 1144 C CA . PHE A 1 145 ? 20.302 -4.028 -18.286 1.00 87.25 145 PHE A CA 1
ATOM 1145 C C . PHE A 1 145 ? 21.280 -5.193 -18.430 1.00 87.25 145 PHE A C 1
ATOM 1147 O O . PHE A 1 145 ? 22.492 -4.987 -18.438 1.00 87.25 145 PHE A O 1
ATOM 1154 N N . LEU A 1 146 ? 20.761 -6.413 -18.597 1.00 82.25 146 LEU A N 1
ATOM 1155 C CA . LEU A 1 146 ? 21.597 -7.604 -18.767 1.00 82.25 146 LEU A CA 1
ATOM 1156 C C . LEU A 1 146 ? 22.400 -7.576 -20.074 1.00 82.25 146 LEU A C 1
ATOM 1158 O O . LEU A 1 146 ? 23.538 -8.037 -20.085 1.00 82.25 146 LEU A O 1
ATOM 1162 N N . ASP A 1 147 ? 21.851 -6.974 -21.131 1.00 79.62 147 ASP A N 1
ATOM 1163 C CA . ASP A 1 147 ? 22.536 -6.818 -22.420 1.00 79.62 147 ASP A CA 1
ATOM 1164 C C . ASP A 1 147 ? 23.693 -5.813 -22.337 1.00 79.62 147 ASP A C 1
ATOM 1166 O O . ASP A 1 147 ? 24.671 -5.920 -23.070 1.00 79.62 147 ASP A O 1
ATOM 1170 N N . THR A 1 148 ? 23.594 -4.846 -21.421 1.00 78.50 148 THR A N 1
ATOM 1171 C CA . THR A 1 148 ? 24.627 -3.825 -21.192 1.00 78.50 148 THR A CA 1
ATOM 1172 C C . THR A 1 148 ? 25.708 -4.303 -20.219 1.00 78.50 148 THR A C 1
ATOM 1174 O O . THR A 1 148 ? 26.858 -3.880 -20.308 1.00 78.50 148 THR A O 1
ATOM 1177 N N . TRP A 1 149 ? 25.349 -5.166 -19.263 1.00 75.69 149 TRP A N 1
ATOM 1178 C CA . TRP A 1 149 ? 26.265 -5.632 -18.219 1.00 75.69 149 TRP A CA 1
ATOM 1179 C C . TRP A 1 149 ? 27.155 -6.791 -18.687 1.00 75.69 149 TRP A C 1
ATOM 1181 O O . TRP A 1 149 ? 28.244 -6.987 -18.143 1.00 75.69 149 TRP A O 1
ATOM 1191 N N . TRP A 1 150 ? 26.735 -7.567 -19.690 1.00 71.00 150 TRP A N 1
ATOM 1192 C CA . TRP A 1 150 ? 27.604 -8.601 -20.244 1.00 71.00 150 TRP A CA 1
ATOM 1193 C C . TRP A 1 150 ? 28.759 -7.936 -21.011 1.00 71.00 150 TRP A C 1
ATOM 1195 O O . TRP A 1 150 ? 28.493 -7.145 -21.919 1.00 71.00 150 TRP A O 1
ATOM 1205 N N . PRO A 1 151 ? 30.038 -8.228 -20.690 1.00 67.19 151 PRO A N 1
ATOM 1206 C CA . PRO A 1 151 ? 31.144 -7.768 -21.522 1.00 67.19 151 PRO A CA 1
ATOM 1207 C C . PRO A 1 151 ? 30.878 -8.239 -22.954 1.00 67.19 151 PRO A C 1
ATOM 1209 O O . PRO A 1 151 ? 30.440 -9.385 -23.106 1.00 67.19 151 PRO A O 1
ATOM 1212 N N . PRO A 1 152 ? 31.110 -7.421 -23.998 1.00 65.75 152 PRO A N 1
ATOM 1213 C CA . PRO A 1 152 ? 30.985 -7.902 -25.365 1.00 65.75 152 PRO A CA 1
ATOM 1214 C C . PRO A 1 152 ? 31.800 -9.187 -25.465 1.00 65.75 152 PRO A C 1
ATOM 1216 O O . PRO A 1 152 ? 32.996 -9.191 -25.187 1.00 65.75 152 PRO A O 1
ATOM 1219 N N . SER A 1 153 ? 31.124 -10.302 -25.750 1.00 62.97 153 SER A N 1
ATOM 1220 C CA . SER A 1 153 ? 31.811 -11.562 -25.980 1.00 62.97 153 SER A CA 1
ATOM 1221 C C . SER A 1 153 ? 32.751 -11.295 -27.142 1.00 62.97 153 SER A C 1
ATOM 1223 O O . SER A 1 153 ? 32.256 -11.031 -28.243 1.00 62.97 153 SER A O 1
ATOM 1225 N N . ASP A 1 154 ? 34.059 -11.297 -26.888 1.00 56.16 154 ASP A N 1
ATOM 1226 C CA . ASP A 1 154 ? 35.065 -11.241 -27.936 1.00 56.16 154 ASP A CA 1
ATOM 1227 C C . ASP A 1 154 ? 34.729 -12.356 -28.924 1.00 56.16 154 ASP A C 1
ATOM 1229 O O . ASP A 1 154 ? 34.987 -13.537 -28.696 1.00 56.16 154 ASP A O 1
ATOM 1233 N N . LYS A 1 155 ? 34.091 -11.982 -30.032 1.00 55.22 155 LYS A N 1
ATOM 1234 C CA . LYS A 1 155 ? 34.094 -12.791 -31.238 1.00 55.22 155 LYS A CA 1
ATOM 1235 C C . LYS A 1 155 ? 35.455 -12.555 -31.874 1.00 55.22 155 LYS A C 1
ATOM 1237 O O . LYS A 1 155 ? 35.563 -11.861 -32.879 1.00 55.22 155 LYS A O 1
ATOM 1242 N N . SER A 1 156 ? 36.491 -13.096 -31.244 1.00 48.53 156 SER A N 1
ATOM 1243 C CA . SER A 1 156 ? 37.769 -13.366 -31.885 1.00 48.53 156 SER A CA 1
ATOM 1244 C C . SER A 1 156 ? 37.552 -14.541 -32.840 1.00 48.53 156 SER A C 1
ATOM 1246 O O . SER A 1 156 ? 37.725 -15.707 -32.488 1.00 48.53 156 SER A O 1
ATOM 1248 N N . GLY A 1 157 ? 37.040 -14.202 -34.025 1.00 45.94 157 GLY A N 1
ATOM 1249 C CA . GLY A 1 157 ? 37.198 -15.010 -35.233 1.00 45.94 157 GLY A CA 1
ATOM 1250 C C . GLY A 1 157 ? 38.579 -14.812 -35.839 1.00 45.94 157 GLY A C 1
ATOM 1251 O O . GLY A 1 157 ? 39.195 -13.756 -35.563 1.00 45.94 157 GLY A O 1
#

Sequence (157 aa):
VGFMGSTHLRPSNVLDTLADQLGSRFQPNRTVWSDEALRQYLEAFPLQFNMHQKQTCCPHDESEVAAMEAFRLAPLLTNKACVISTPVAEKDKLMWEGIVHFAEVSETKQAVESLAPQVDRCQVEAFQLFKSRFDPERLLRASGFLDTWWPPSDKSG

Foldseek 3Di:
DEEEADCPLADVVLVVLLCVQQPVNYHYDDPCDDPVSLLVRCVVPLEYEEEASQDDDPPDDLVRFDADPVVRVVVSLLSLRQYEYEDGHVVVCVLCPLLYHYDHSNCVNVVCVVCVVVSVVSSVRNNVCCCVSVVPVVVCVVVCVVVVPDDPPPPPD

pLDDT: mean 88.05, std 11.03, range [45.94, 98.0]

Organism: NCBI:txid327968

Radius of gyration: 18.25 Å; chains: 1; bounding box: 54×33×51 Å

Secondary structure (DSSP, 8-state):
-EEES-STTS-HHHHHHHHHHHGGG-EEES---SHHHHHHHHHH--EEEE--TT---SS--TTSPPPP-HHHHHHHHHTT-EEEE----HHHHHHHBTTEEE--GGGHHHHHHHHGGGHHHHHHHHHHHHHHHT-HHHHHHHTTHHHHHSPP-----